Protein AF-A0A6M3LHX1-F1 (afdb_monomer_lite)

Radius of gyration: 15.41 Å; chains: 1; bounding box: 39×39×40 Å

Structure (mmCIF, N/CA/C/O backbone):
data_AF-A0A6M3LHX1-F1
#
_entry.id   AF-A0A6M3LHX1-F1
#
loop_
_atom_site.group_PDB
_atom_site.id
_atom_site.type_symbol
_atom_site.label_atom_id
_atom_site.label_alt_id
_atom_site.label_comp_id
_atom_site.label_asym_id
_atom_site.label_entity_id
_atom_site.label_seq_id
_atom_site.pdbx_PDB_ins_code
_atom_site.Cartn_x
_atom_site.Cartn_y
_atom_site.Cartn_z
_atom_site.occupancy
_atom_site.B_iso_or_equiv
_atom_site.auth_seq_id
_atom_site.auth_comp_id
_atom_site.auth_asym_id
_atom_site.auth_atom_id
_atom_site.pdbx_PDB_model_num
ATOM 1 N N . MET A 1 1 ? -16.298 19.108 2.425 1.00 51.78 1 MET A N 1
ATOM 2 C CA . MET A 1 1 ? -16.989 18.170 1.522 1.00 51.78 1 MET A CA 1
ATOM 3 C C . MET A 1 1 ? -18.465 18.246 1.804 1.00 51.78 1 MET A C 1
ATOM 5 O O . MET A 1 1 ? -18.848 18.250 2.972 1.00 51.78 1 MET A O 1
ATOM 9 N N . ASN A 1 2 ? -19.259 18.379 0.749 1.00 46.88 2 ASN A N 1
ATOM 10 C CA . ASN A 1 2 ? -20.707 18.321 0.858 1.00 46.88 2 ASN A CA 1
ATOM 11 C C . ASN A 1 2 ? -21.085 16.856 1.168 1.00 46.88 2 ASN A C 1
ATOM 13 O O . ASN A 1 2 ? -20.533 15.970 0.520 1.00 46.88 2 ASN A O 1
ATOM 17 N N . PRO A 1 3 ? -21.986 16.552 2.119 1.00 55.66 3 PRO A N 1
ATOM 18 C CA . PRO A 1 3 ? -22.371 15.168 2.442 1.00 55.66 3 PRO A CA 1
ATOM 19 C C . PRO A 1 3 ? -22.963 14.372 1.262 1.00 55.66 3 PRO A C 1
ATOM 21 O O . PRO A 1 3 ? -23.145 13.164 1.366 1.00 55.66 3 PRO A O 1
ATOM 24 N N . GLU A 1 4 ? -23.286 15.052 0.159 1.00 58.09 4 GLU A N 1
ATOM 25 C CA . GLU A 1 4 ? -23.881 14.490 -1.057 1.00 58.09 4 GLU A CA 1
ATOM 26 C C . GLU A 1 4 ? -22.856 14.083 -2.131 1.00 58.09 4 GLU A C 1
ATOM 28 O O . GLU A 1 4 ? -23.224 13.411 -3.097 1.00 58.09 4 GLU A O 1
ATOM 33 N N . GLU A 1 5 ? -21.578 14.452 -1.988 1.00 67.81 5 GLU A N 1
ATOM 34 C CA . GLU A 1 5 ? -20.532 14.018 -2.921 1.00 67.81 5 GLU A CA 1
ATOM 35 C C . GLU A 1 5 ? -20.181 12.554 -2.634 1.00 67.81 5 GLU A C 1
ATOM 37 O O . GLU A 1 5 ? -19.537 12.221 -1.639 1.00 67.81 5 GLU A O 1
ATOM 42 N N . LYS A 1 6 ? -20.660 11.654 -3.500 1.00 74.56 6 LYS A N 1
ATOM 43 C CA . LYS A 1 6 ? -20.284 10.240 -3.457 1.00 74.56 6 LYS A CA 1
ATOM 44 C C . LYS A 1 6 ? -18.797 10.119 -3.772 1.00 74.56 6 LYS A C 1
ATOM 46 O O . LYS A 1 6 ? -18.347 10.635 -4.788 1.00 74.56 6 LYS A O 1
ATOM 51 N N . SER A 1 7 ? -18.076 9.402 -2.919 1.00 80.38 7 SER A N 1
ATOM 52 C CA . SER A 1 7 ? -16.688 9.025 -3.172 1.00 80.38 7 SER A CA 1
ATOM 53 C C . SER A 1 7 ? -16.568 8.227 -4.474 1.00 80.38 7 SER A C 1
ATOM 55 O O . SER A 1 7 ? -17.335 7.284 -4.692 1.00 80.38 7 SER A O 1
ATOM 57 N N . GLU A 1 8 ? -15.595 8.585 -5.313 1.00 80.06 8 GLU A N 1
ATOM 58 C CA . GLU A 1 8 ? -15.259 7.835 -6.531 1.00 80.06 8 GLU A CA 1
ATOM 59 C C . GLU A 1 8 ? -14.441 6.568 -6.225 1.00 80.06 8 GLU A C 1
ATOM 61 O O . GLU A 1 8 ? -14.496 5.603 -6.986 1.00 80.06 8 GLU A O 1
ATOM 66 N N . PHE A 1 9 ? -13.735 6.536 -5.087 1.00 83.25 9 PHE A N 1
ATOM 67 C CA . PHE A 1 9 ? -12.722 5.516 -4.775 1.00 83.25 9 PHE A CA 1
ATOM 68 C C . PHE A 1 9 ? -12.988 4.718 -3.491 1.00 83.25 9 PHE A C 1
ATOM 70 O O . PHE A 1 9 ? -12.258 3.772 -3.190 1.00 83.25 9 PHE A O 1
ATOM 77 N N . GLY A 1 10 ? -14.047 5.060 -2.757 1.00 82.38 10 GLY A N 1
ATOM 78 C CA . GLY A 1 10 ? -14.287 4.589 -1.398 1.00 82.38 10 GLY A CA 1
ATOM 79 C C . GLY A 1 10 ? -13.625 5.469 -0.342 1.00 82.38 10 GLY A C 1
ATOM 80 O O . GLY A 1 10 ? -12.559 6.017 -0.580 1.00 82.38 10 GLY A O 1
ATOM 81 N N . LYS A 1 11 ? -14.240 5.560 0.843 1.00 92.06 11 LYS A N 1
ATOM 82 C CA . LYS A 1 11 ? -13.731 6.348 1.970 1.00 92.06 11 LYS A CA 1
ATOM 83 C C . LYS A 1 11 ? -13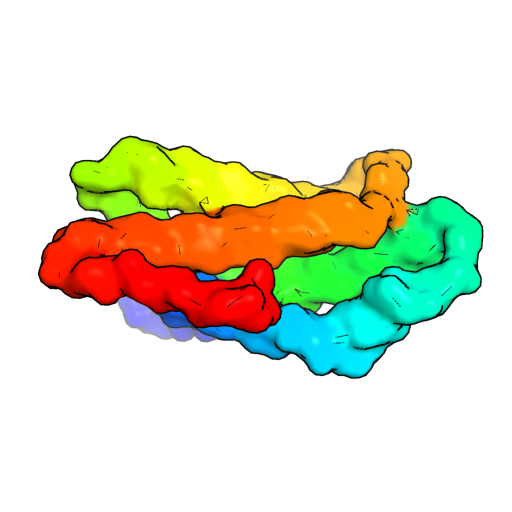.677 5.527 3.256 1.00 92.06 11 LYS A C 1
ATOM 85 O O . LYS A 1 11 ? -14.589 4.743 3.527 1.00 92.06 11 LYS A O 1
ATOM 90 N N . GLY A 1 12 ? -12.645 5.763 4.067 1.00 95.44 12 GLY A N 1
ATOM 91 C CA . GLY A 1 12 ? -12.496 5.213 5.419 1.00 95.44 12 GLY A CA 1
ATOM 92 C C . GLY A 1 12 ? -11.249 4.346 5.586 1.00 95.44 12 GLY A C 1
ATOM 93 O O . GLY A 1 12 ? -10.743 3.783 4.625 1.00 95.44 12 GLY A O 1
ATOM 94 N N . CYS A 1 13 ? -10.759 4.209 6.821 1.00 97.00 13 CYS A N 1
ATOM 95 C CA . CYS A 1 13 ? -9.497 3.516 7.122 1.00 97.00 13 CYS A CA 1
ATOM 96 C C . CYS A 1 13 ? -9.461 2.067 6.602 1.00 97.00 13 CYS A C 1
ATOM 98 O O . CYS A 1 13 ? -8.719 1.735 5.681 1.00 97.00 13 CYS A O 1
ATOM 100 N N . VAL A 1 14 ? -10.281 1.191 7.194 1.00 97.69 14 VAL A N 1
ATOM 101 C CA . VAL A 1 14 ? -10.276 -0.251 6.890 1.00 97.69 14 VAL A CA 1
ATOM 102 C C . VAL A 1 14 ? -10.748 -0.512 5.462 1.00 97.69 14 VAL A C 1
ATOM 104 O O . VAL A 1 14 ? -10.183 -1.350 4.770 1.00 97.69 14 VAL A O 1
ATOM 107 N N . TYR A 1 15 ? -11.767 0.216 5.002 1.00 97.38 15 TYR A N 1
ATOM 108 C CA . TYR A 1 15 ? -12.333 0.010 3.672 1.00 97.38 15 TYR A CA 1
ATOM 109 C C . TYR A 1 15 ? -11.310 0.298 2.566 1.00 97.38 15 TYR A C 1
ATOM 111 O O . TYR A 1 15 ? -11.066 -0.566 1.726 1.00 97.38 15 TYR A O 1
ATOM 119 N N . CYS A 1 16 ? -10.645 1.455 2.615 1.00 98.00 16 CYS A N 1
ATOM 120 C CA . CYS A 1 16 ? -9.581 1.800 1.674 1.00 98.00 16 CYS A CA 1
ATOM 121 C C . CYS A 1 16 ? -8.391 0.835 1.763 1.00 98.00 16 CYS A C 1
ATOM 123 O O . CYS A 1 16 ? -7.846 0.449 0.730 1.00 98.00 16 CYS A O 1
ATOM 125 N N . LEU A 1 17 ? -8.019 0.394 2.972 1.00 98.12 17 LEU A N 1
ATOM 126 C CA . LEU A 1 17 ? -6.943 -0.581 3.168 1.00 98.12 17 LEU A CA 1
ATOM 127 C C . LEU A 1 17 ? -7.259 -1.927 2.494 1.00 98.12 17 LEU A C 1
ATOM 129 O O . LEU A 1 17 ? -6.394 -2.499 1.834 1.00 98.12 17 LEU A O 1
ATOM 133 N N . LEU A 1 18 ? -8.501 -2.412 2.613 1.00 97.94 18 LEU A N 1
ATOM 134 C CA . LEU A 1 18 ? -8.959 -3.646 1.967 1.00 97.94 18 LEU A CA 1
ATOM 135 C C . LEU A 1 18 ? -9.019 -3.513 0.443 1.00 97.94 18 LEU A C 1
ATOM 137 O O . LEU A 1 18 ? -8.593 -4.426 -0.266 1.00 97.94 18 LEU A O 1
ATOM 141 N N . LEU A 1 19 ? -9.520 -2.382 -0.065 1.00 96.94 19 LEU A N 1
ATOM 142 C CA . LEU A 1 19 ? -9.543 -2.115 -1.502 1.00 96.94 19 LEU A CA 1
ATOM 143 C C . LEU A 1 19 ? -8.123 -2.083 -2.070 1.00 96.94 19 LEU A C 1
ATOM 145 O O . LEU A 1 19 ? -7.844 -2.817 -3.014 1.00 96.94 19 LEU A O 1
ATOM 149 N N . PHE A 1 20 ? -7.199 -1.351 -1.440 1.00 97.75 20 PHE A N 1
ATOM 150 C CA . PHE A 1 20 ? -5.785 -1.350 -1.819 1.00 97.75 20 PHE A CA 1
ATOM 151 C C . PHE A 1 20 ? -5.183 -2.765 -1.791 1.00 97.75 20 PHE A C 1
ATOM 153 O O . PHE A 1 20 ? -4.563 -3.203 -2.763 1.00 97.75 20 PHE A O 1
ATOM 160 N N . ALA A 1 21 ? -5.423 -3.518 -0.712 1.00 98.06 21 ALA A N 1
ATOM 161 C CA . ALA A 1 21 ? -4.919 -4.880 -0.555 1.00 98.06 21 ALA A CA 1
ATOM 162 C C . ALA A 1 21 ? -5.429 -5.846 -1.637 1.00 98.06 21 ALA A C 1
ATOM 164 O O . ALA A 1 21 ? -4.717 -6.783 -2.000 1.00 98.06 21 ALA A O 1
ATOM 165 N N . SER A 1 22 ? -6.622 -5.613 -2.194 1.00 96.88 22 SER A N 1
ATOM 166 C CA . SER A 1 22 ? -7.195 -6.452 -3.256 1.00 96.88 22 SER A CA 1
ATOM 167 C C . SER A 1 22 ? -6.388 -6.440 -4.564 1.00 96.88 22 SER A C 1
ATOM 169 O O . SER A 1 22 ? -6.523 -7.346 -5.388 1.00 96.88 22 SER A O 1
ATOM 171 N N . HIS A 1 23 ? -5.496 -5.460 -4.745 1.00 97.25 23 HIS A N 1
ATOM 172 C CA . HIS A 1 23 ? -4.582 -5.410 -5.887 1.00 97.25 23 HIS A CA 1
ATOM 173 C C . HIS A 1 23 ? -3.373 -6.340 -5.734 1.00 97.25 23 HIS A C 1
ATOM 175 O O . HIS A 1 23 ? -2.670 -6.602 -6.719 1.00 97.25 23 HIS A O 1
ATOM 181 N N . PHE A 1 24 ? -3.112 -6.854 -4.530 1.00 96.44 24 PHE A N 1
ATOM 182 C CA . PHE A 1 24 ? -2.089 -7.869 -4.320 1.00 96.44 24 PHE A CA 1
ATOM 183 C C . PHE A 1 24 ? -2.569 -9.210 -4.872 1.00 96.44 24 PHE A C 1
ATOM 185 O O . PHE A 1 24 ? -3.613 -9.725 -4.490 1.00 96.44 24 PHE A O 1
ATOM 192 N N . GLY A 1 25 ? -1.784 -9.796 -5.775 1.00 92.94 25 GLY A N 1
ATOM 193 C CA . GLY A 1 25 ? -2.103 -11.094 -6.374 1.00 92.94 25 GLY A CA 1
ATOM 194 C C . GLY A 1 25 ? -2.978 -11.035 -7.626 1.00 92.94 25 GLY A C 1
ATOM 195 O O . GLY A 1 25 ? -3.276 -12.090 -8.184 1.00 92.94 25 GLY A O 1
ATOM 196 N N . ASN A 1 26 ? -3.336 -9.842 -8.118 1.00 94.75 26 ASN A N 1
ATOM 197 C CA . ASN A 1 26 ? -3.925 -9.716 -9.451 1.00 94.75 26 ASN A CA 1
ATOM 198 C C . ASN A 1 26 ? -2.904 -10.082 -10.553 1.00 94.75 26 ASN A C 1
ATOM 200 O O . ASN A 1 26 ? -1.702 -10.221 -10.301 1.00 94.75 26 ASN A O 1
ATOM 204 N N . ASP A 1 27 ? -3.366 -10.224 -11.796 1.00 96.06 27 ASP A N 1
ATOM 205 C CA . ASP A 1 27 ? -2.509 -10.644 -12.915 1.00 96.06 27 ASP A CA 1
ATOM 206 C C . ASP A 1 27 ? -1.294 -9.730 -13.119 1.00 96.06 27 ASP A C 1
ATOM 208 O O . ASP A 1 27 ? -0.193 -10.204 -13.405 1.00 96.06 27 ASP A O 1
ATOM 212 N N . GLN A 1 28 ? -1.466 -8.421 -12.923 1.00 95.88 28 GLN A N 1
ATOM 213 C CA . GLN A 1 28 ? -0.388 -7.449 -13.076 1.00 95.88 28 GLN A CA 1
ATOM 214 C C . GLN A 1 28 ? 0.649 -7.555 -11.953 1.00 95.88 28 GLN A C 1
ATOM 216 O O . GLN A 1 28 ? 1.849 -7.502 -12.223 1.00 95.88 28 GLN A O 1
ATOM 221 N N . TRP A 1 29 ? 0.210 -7.744 -10.708 1.00 96.38 29 TRP A N 1
ATOM 222 C CA . TRP A 1 29 ? 1.083 -8.034 -9.575 1.00 96.38 29 TRP A CA 1
ATOM 223 C C . TRP A 1 29 ? 1.896 -9.302 -9.843 1.00 96.38 29 TRP A C 1
ATOM 225 O O . TRP A 1 29 ? 3.123 -9.288 -9.748 1.00 96.38 29 TRP A O 1
ATOM 235 N N . ASN A 1 30 ? 1.233 -10.386 -10.251 1.00 95.56 30 ASN A N 1
ATOM 236 C CA . ASN A 1 30 ? 1.897 -11.656 -10.541 1.00 95.56 30 ASN A CA 1
ATOM 237 C C . ASN A 1 30 ? 2.906 -11.518 -11.689 1.00 95.56 30 ASN A C 1
ATOM 239 O O . ASN A 1 30 ? 4.008 -12.067 -11.613 1.00 95.56 30 ASN A O 1
ATOM 243 N N . GLU A 1 31 ? 2.574 -10.744 -12.725 1.00 94.88 31 GLU A N 1
ATOM 244 C CA . GLU A 1 31 ? 3.494 -10.425 -1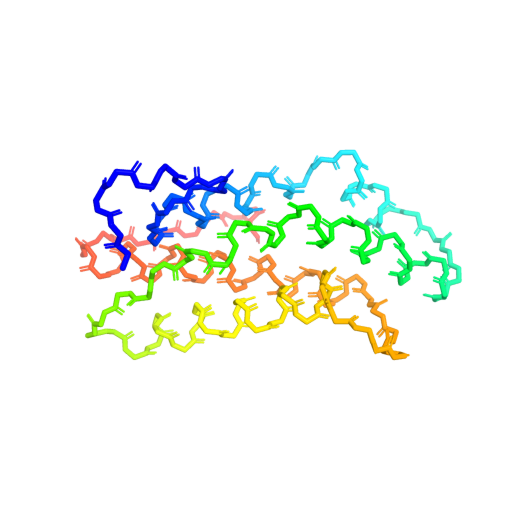3.817 1.00 94.88 31 GLU A CA 1
ATOM 245 C C . GLU A 1 31 ? 4.758 -9.725 -13.296 1.00 94.88 31 GLU A C 1
ATOM 247 O O . GLU A 1 31 ? 5.870 -10.168 -13.591 1.00 94.88 31 GLU A O 1
ATOM 252 N N . ILE A 1 32 ? 4.592 -8.664 -12.501 1.00 95.69 32 ILE A N 1
ATOM 253 C CA . ILE A 1 32 ? 5.693 -7.878 -11.926 1.00 95.69 32 ILE A CA 1
ATOM 254 C C . ILE A 1 32 ? 6.590 -8.743 -11.033 1.00 95.69 32 ILE A C 1
ATOM 256 O O . ILE A 1 32 ? 7.813 -8.624 -11.083 1.00 95.69 32 ILE A O 1
ATOM 260 N N . MET A 1 33 ? 5.988 -9.615 -10.223 1.00 93.75 33 MET A N 1
ATOM 261 C CA . MET A 1 33 ? 6.709 -10.400 -9.220 1.00 93.75 33 MET A CA 1
ATOM 262 C C . MET A 1 33 ? 7.458 -11.603 -9.800 1.00 93.75 33 MET A C 1
ATOM 264 O O . MET A 1 33 ? 8.410 -12.081 -9.184 1.00 93.75 33 MET A O 1
ATOM 268 N N . THR A 1 34 ? 7.055 -12.103 -10.970 1.00 91.94 34 THR A N 1
ATOM 269 C CA . THR A 1 34 ? 7.622 -13.332 -11.555 1.00 91.94 34 THR A CA 1
ATOM 270 C C . THR A 1 34 ? 8.511 -13.086 -12.769 1.00 91.94 34 THR A C 1
ATOM 272 O O . THR A 1 34 ? 9.429 -13.871 -13.030 1.00 91.94 34 THR A O 1
ATOM 275 N N . ARG A 1 35 ? 8.276 -12.015 -13.536 1.00 86.31 35 ARG A N 1
ATOM 276 C CA . ARG A 1 35 ? 9.024 -11.764 -14.772 1.00 86.31 35 ARG A CA 1
ATOM 277 C C . ARG A 1 35 ? 10.325 -11.020 -14.504 1.00 86.31 35 ARG A C 1
ATOM 279 O O . ARG A 1 35 ? 10.350 -9.955 -13.900 1.00 86.31 35 ARG A O 1
ATOM 286 N N . LYS A 1 36 ? 11.419 -11.541 -15.066 1.00 84.62 36 LYS A N 1
ATOM 287 C CA . LYS A 1 36 ? 12.675 -10.793 -15.187 1.00 84.62 36 LYS A CA 1
ATOM 288 C C . LYS A 1 36 ? 12.569 -9.819 -16.358 1.00 84.62 36 LYS A C 1
ATOM 290 O O . LYS A 1 36 ? 12.306 -10.232 -17.485 1.00 84.62 36 LYS A O 1
ATOM 295 N N . SER A 1 37 ? 12.821 -8.544 -16.103 1.00 85.62 37 SER A N 1
ATOM 296 C CA . SER A 1 37 ? 12.874 -7.492 -17.119 1.00 85.62 37 SER A CA 1
ATOM 297 C C . SER A 1 37 ? 13.929 -6.453 -16.751 1.00 85.62 37 SER A C 1
ATOM 299 O O . SER A 1 37 ? 14.419 -6.438 -15.625 1.00 85.62 37 SER A O 1
ATOM 301 N N . ASN A 1 38 ? 14.263 -5.556 -17.682 1.00 92.62 38 ASN A N 1
ATOM 302 C CA . ASN A 1 38 ? 15.060 -4.379 -17.335 1.00 92.62 38 ASN A CA 1
ATOM 303 C C . ASN A 1 38 ? 14.293 -3.445 -16.376 1.00 92.62 38 ASN A C 1
ATOM 305 O O . ASN A 1 38 ? 13.062 -3.505 -16.275 1.00 92.62 38 ASN A O 1
ATOM 309 N N . GLU A 1 39 ? 15.035 -2.582 -15.684 1.00 91.00 39 GLU A N 1
ATOM 310 C CA . GLU A 1 39 ? 14.513 -1.709 -14.627 1.00 91.00 39 GLU A CA 1
ATOM 311 C C . GLU A 1 39 ? 13.498 -0.685 -15.143 1.00 91.00 39 GLU A C 1
ATOM 313 O O . GLU A 1 39 ? 12.524 -0.389 -14.452 1.00 91.00 39 GLU A O 1
ATOM 318 N N . GLN A 1 40 ? 13.668 -0.173 -16.367 1.00 92.69 40 GLN A N 1
ATOM 319 C CA . GLN A 1 40 ? 12.737 0.801 -16.944 1.00 92.69 40 GLN A CA 1
ATOM 320 C C . GLN A 1 40 ? 11.381 0.162 -17.255 1.00 92.69 40 GLN A C 1
ATOM 322 O O . GLN A 1 40 ? 10.333 0.731 -16.943 1.00 92.69 40 GLN A O 1
ATOM 327 N N . TYR A 1 41 ? 11.382 -1.031 -17.852 1.00 93.44 41 TYR A N 1
ATOM 328 C CA . TYR A 1 41 ? 10.158 -1.782 -18.117 1.00 93.44 41 TYR A CA 1
ATOM 329 C C . TYR A 1 41 ? 9.460 -2.166 -16.816 1.00 93.44 41 TYR A C 1
ATOM 331 O O . TYR A 1 41 ? 8.251 -1.958 -16.690 1.00 93.44 41 TYR A O 1
ATOM 339 N N . LEU A 1 42 ? 10.228 -2.664 -15.841 1.00 94.88 42 LEU A N 1
ATOM 340 C CA . LEU A 1 42 ? 9.709 -3.005 -14.523 1.00 94.88 42 LEU A CA 1
ATOM 341 C C . LEU A 1 42 ? 9.055 -1.778 -13.883 1.00 94.88 42 LEU A C 1
ATOM 343 O O . LEU A 1 42 ? 7.870 -1.813 -13.578 1.00 94.88 42 LEU A O 1
ATOM 347 N N . THR A 1 43 ? 9.768 -0.654 -13.813 1.00 95.50 43 THR A N 1
ATOM 348 C CA . THR A 1 43 ? 9.251 0.615 -13.281 1.00 95.50 43 THR A CA 1
ATOM 349 C C . THR A 1 43 ? 7.934 1.020 -13.941 1.00 95.50 43 THR A C 1
ATOM 351 O O . THR A 1 43 ? 6.996 1.401 -13.246 1.00 95.50 43 THR A O 1
ATOM 354 N N . ARG A 1 44 ? 7.809 0.906 -15.271 1.00 94.81 44 ARG A N 1
ATOM 355 C CA . ARG A 1 44 ? 6.553 1.223 -15.974 1.00 94.81 44 ARG A CA 1
ATOM 356 C C . ARG A 1 44 ? 5.399 0.317 -15.551 1.00 94.81 44 ARG A C 1
ATOM 358 O O . ARG A 1 44 ? 4.288 0.808 -15.368 1.00 94.81 44 ARG A O 1
ATOM 365 N N . LYS A 1 45 ? 5.648 -0.984 -15.393 1.00 96.50 45 LYS A N 1
ATOM 366 C CA . LYS A 1 45 ? 4.639 -1.945 -14.926 1.00 96.50 45 LYS A CA 1
ATOM 367 C C . LYS A 1 45 ? 4.222 -1.676 -13.486 1.00 96.50 45 LYS A C 1
ATOM 369 O O . LYS A 1 45 ? 3.026 -1.680 -13.210 1.00 96.50 45 LYS A O 1
ATOM 374 N N . ILE A 1 46 ? 5.190 -1.381 -12.619 1.00 96.81 46 ILE A N 1
ATOM 375 C CA . ILE A 1 46 ? 4.963 -1.012 -11.219 1.00 96.81 46 ILE A CA 1
ATOM 376 C C . ILE A 1 46 ? 4.107 0.250 -11.128 1.00 96.81 46 ILE A C 1
ATOM 378 O O . ILE A 1 46 ? 3.102 0.242 -10.431 1.00 96.81 46 ILE A O 1
ATOM 382 N N . ARG A 1 47 ? 4.449 1.307 -11.873 1.00 96.62 47 ARG A N 1
ATOM 383 C CA . ARG A 1 47 ? 3.659 2.548 -11.900 1.00 96.62 47 ARG A CA 1
ATOM 384 C C . ARG A 1 47 ? 2.234 2.310 -12.368 1.00 96.62 47 ARG A C 1
ATOM 386 O O . ARG A 1 47 ? 1.316 2.827 -11.757 1.00 96.62 47 ARG A O 1
ATOM 393 N N . ALA A 1 48 ? 2.048 1.518 -13.423 1.00 96.38 48 ALA A N 1
ATOM 394 C CA . ALA A 1 48 ? 0.712 1.197 -13.912 1.00 96.38 48 ALA A CA 1
ATOM 395 C C . ALA A 1 48 ? -0.110 0.414 -12.873 1.00 96.38 48 ALA A C 1
ATOM 397 O O . ALA A 1 48 ? -1.298 0.670 -12.733 1.00 96.38 48 ALA A O 1
ATOM 398 N N . TRP A 1 49 ? 0.514 -0.510 -12.133 1.00 97.69 49 TRP A N 1
ATOM 399 C CA . TRP A 1 49 ? -0.158 -1.227 -11.045 1.00 97.69 49 TRP A CA 1
ATOM 400 C C . TRP A 1 49 ? -0.511 -0.264 -9.910 1.00 97.69 49 TRP A C 1
ATOM 402 O O . TRP A 1 49 ? -1.650 -0.234 -9.455 1.00 97.69 49 TRP A O 1
ATOM 412 N N . ALA A 1 50 ? 0.458 0.558 -9.501 1.00 97.38 50 ALA A N 1
ATOM 413 C CA . ALA A 1 50 ? 0.302 1.498 -8.404 1.00 97.38 50 ALA A CA 1
ATOM 414 C C . ALA A 1 50 ? -0.752 2.552 -8.725 1.00 97.38 50 ALA A C 1
ATOM 416 O O . ALA A 1 50 ? -1.529 2.873 -7.849 1.00 97.38 50 ALA A O 1
ATOM 417 N N . ASN A 1 51 ? -0.826 3.032 -9.968 1.00 96.38 51 ASN A N 1
ATOM 418 C CA . ASN A 1 51 ? -1.818 4.014 -10.396 1.00 96.38 51 ASN A CA 1
ATOM 419 C C . ASN A 1 51 ? -3.257 3.527 -10.186 1.00 96.38 51 ASN A C 1
ATOM 421 O O . ASN A 1 51 ? -4.077 4.308 -9.742 1.00 96.38 51 ASN A O 1
ATOM 425 N N . GLY A 1 52 ? -3.552 2.252 -10.460 1.00 94.75 52 GLY A N 1
ATOM 426 C CA . GLY A 1 52 ? -4.878 1.702 -10.169 1.00 94.75 52 GLY A CA 1
ATOM 427 C C . GLY A 1 52 ? -5.069 1.330 -8.698 1.00 94.75 52 GLY A C 1
ATOM 428 O O . GLY A 1 52 ? -6.163 1.465 -8.170 1.00 94.75 52 GLY A O 1
ATOM 429 N N . ALA A 1 53 ? -4.020 0.846 -8.026 1.00 96.88 53 ALA A N 1
ATOM 430 C CA . ALA A 1 53 ? -4.123 0.416 -6.633 1.00 96.88 53 ALA A CA 1
ATOM 431 C C . ALA A 1 53 ? -4.259 1.598 -5.661 1.00 96.88 53 ALA A C 1
ATOM 433 O O . ALA A 1 53 ? -5.093 1.563 -4.757 1.00 96.88 53 ALA A O 1
ATOM 434 N N . SER A 1 54 ? -3.431 2.637 -5.815 1.00 97.31 54 SER A N 1
ATOM 435 C CA . SER A 1 54 ? -3.342 3.743 -4.858 1.00 97.31 54 SER A CA 1
ATOM 436 C C . SER A 1 54 ? -4.416 4.814 -5.010 1.00 97.31 54 SER A C 1
ATOM 438 O O . SER A 1 54 ? -4.492 5.682 -4.142 1.00 97.31 54 SER A O 1
ATOM 440 N N . ASP A 1 55 ? -5.322 4.688 -5.983 1.00 95.81 55 ASP A N 1
ATOM 441 C CA . ASP A 1 55 ? -6.561 5.474 -6.042 1.00 95.81 55 ASP A CA 1
ATOM 442 C C . ASP A 1 55 ? -7.345 5.384 -4.716 1.00 95.81 55 ASP A C 1
ATOM 444 O O . ASP A 1 55 ? -7.845 6.379 -4.189 1.00 95.81 55 ASP A O 1
ATOM 448 N N . HIS A 1 56 ? -7.351 4.204 -4.091 1.00 95.62 56 HIS A N 1
ATOM 449 C CA . HIS A 1 56 ? -7.993 3.975 -2.794 1.00 95.62 56 HIS A CA 1
ATOM 450 C C . HIS A 1 56 ? -7.299 4.682 -1.620 1.00 95.62 56 HIS A C 1
ATOM 452 O O . HIS A 1 56 ? -7.874 4.771 -0.537 1.00 95.62 56 HIS A O 1
ATOM 458 N N . LEU A 1 57 ? -6.078 5.194 -1.804 1.00 96.75 57 LEU A N 1
ATOM 459 C CA . LEU A 1 57 ? -5.319 5.885 -0.758 1.00 96.75 57 LEU A CA 1
ATOM 460 C C . LEU A 1 57 ? -5.602 7.395 -0.709 1.00 96.75 57 LEU A C 1
ATOM 462 O O . LEU A 1 57 ? -5.244 8.027 0.282 1.00 96.75 57 LEU A O 1
ATOM 466 N N . PHE A 1 58 ? -6.266 7.982 -1.717 1.00 94.81 58 PHE A N 1
ATOM 467 C CA . PHE A 1 58 ? -6.641 9.407 -1.693 1.00 94.81 58 PHE A CA 1
ATOM 468 C C . PHE A 1 58 ? -7.631 9.747 -0.577 1.00 94.81 58 PHE A C 1
ATOM 470 O O . PHE A 1 58 ? -7.572 10.832 -0.002 1.00 94.81 58 PHE A O 1
ATOM 477 N N . GLU A 1 59 ? -8.534 8.820 -0.270 1.00 94.19 59 GLU A N 1
ATOM 478 C CA . GLU A 1 59 ? -9.580 8.991 0.741 1.00 94.19 59 GLU A CA 1
ATOM 479 C C . GLU A 1 59 ? -9.388 8.065 1.951 1.00 94.19 59 GLU A C 1
ATOM 481 O O . GLU A 1 59 ? -10.319 7.816 2.727 1.00 94.19 59 GLU A O 1
ATOM 486 N N . LEU A 1 60 ? -8.157 7.573 2.133 1.00 97.19 60 LEU A N 1
ATOM 487 C CA . LEU A 1 60 ? -7.764 6.841 3.326 1.00 97.19 60 LEU A CA 1
ATOM 488 C C . LEU A 1 60 ? -7.875 7.765 4.544 1.00 97.19 60 LEU A C 1
ATOM 490 O O . LEU A 1 60 ? -7.135 8.738 4.690 1.00 97.19 60 LEU A O 1
ATOM 494 N N . GLU A 1 61 ? -8.796 7.443 5.447 1.00 96.88 61 GLU A N 1
ATOM 495 C CA . GLU A 1 61 ? -8.910 8.147 6.720 1.00 96.88 61 GLU A CA 1
ATOM 496 C C . GLU A 1 61 ? -7.933 7.553 7.729 1.00 96.88 61 GLU A C 1
ATOM 498 O O . GLU A 1 61 ? -7.972 6.357 8.006 1.00 96.88 61 GLU A O 1
ATOM 503 N N . ILE A 1 62 ? -7.080 8.398 8.301 1.00 96.62 62 ILE A N 1
ATOM 504 C CA . ILE A 1 62 ? -6.090 7.988 9.294 1.00 96.62 62 ILE A CA 1
ATOM 505 C C . ILE A 1 62 ? -6.694 8.192 10.694 1.00 96.62 62 ILE A C 1
ATOM 507 O O . ILE A 1 62 ? -6.948 9.340 11.083 1.00 96.62 62 ILE A O 1
ATOM 511 N N . PRO A 1 63 ? -6.983 7.111 11.445 1.00 93.75 63 PRO A N 1
ATOM 512 C CA . PRO A 1 63 ? -7.535 7.216 12.788 1.00 93.75 63 PRO A CA 1
ATOM 513 C C . PRO A 1 63 ? -6.487 7.781 13.744 1.00 93.75 63 PRO A C 1
ATOM 515 O O . PRO A 1 63 ? -5.313 7.451 13.640 1.00 93.75 63 PRO A O 1
ATOM 518 N N . LYS A 1 64 ? -6.922 8.604 14.700 1.00 92.88 64 LYS A N 1
ATOM 519 C CA . LYS A 1 64 ? -6.035 9.171 15.721 1.00 92.88 64 LYS A CA 1
ATOM 520 C C . LYS A 1 64 ? -5.957 8.303 16.971 1.00 92.88 64 LYS A C 1
ATOM 522 O O . LYS A 1 64 ? -6.935 7.647 17.328 1.00 92.88 64 LYS A O 1
ATOM 527 N N . GLY A 1 65 ? -4.848 8.409 17.697 1.00 90.56 65 GLY A N 1
ATOM 528 C CA . GLY A 1 65 ? -4.667 7.825 19.029 1.00 90.56 65 GLY A CA 1
ATOM 529 C C . GLY A 1 65 ? -3.814 6.557 19.061 1.00 90.56 65 GLY A C 1
ATOM 530 O O . GLY A 1 65 ? -3.615 6.004 20.139 1.00 90.56 65 GLY A O 1
ATOM 531 N N . ASN A 1 66 ? -3.290 6.125 17.913 1.00 94.75 66 ASN A N 1
ATOM 532 C CA . ASN A 1 66 ? -2.248 5.108 17.815 1.00 94.75 66 ASN A CA 1
ATOM 533 C C . ASN A 1 66 ? -1.176 5.638 16.856 1.00 94.75 66 ASN A C 1
ATOM 535 O O . ASN A 1 66 ? -1.331 5.543 15.643 1.00 94.75 66 ASN A O 1
ATOM 539 N N . GLU A 1 67 ? -0.109 6.208 17.417 1.00 97.31 67 GLU A N 1
ATOM 540 C CA . GLU A 1 67 ? 0.965 6.868 16.663 1.00 97.31 67 GLU A CA 1
ATOM 541 C C . GLU A 1 67 ? 1.608 5.930 15.633 1.00 97.31 67 GLU A C 1
ATOM 543 O O . GLU A 1 67 ? 1.810 6.318 14.487 1.00 97.31 67 GLU A O 1
ATOM 548 N N . GLU A 1 68 ? 1.825 4.661 15.985 1.00 98.00 68 GLU A N 1
ATOM 549 C CA . GLU A 1 68 ? 2.430 3.698 15.065 1.00 98.00 68 GLU A CA 1
ATOM 550 C C . GLU A 1 68 ? 1.503 3.355 13.886 1.00 98.00 68 GLU A C 1
ATOM 552 O O . GLU A 1 68 ? 1.966 3.200 12.750 1.00 98.00 68 GLU A O 1
ATOM 557 N N . LEU A 1 69 ? 0.190 3.259 14.125 1.00 98.12 69 LEU A N 1
ATOM 558 C CA . LEU A 1 69 ? -0.797 3.076 13.057 1.00 98.12 69 LEU A CA 1
ATOM 559 C C . LEU A 1 69 ? -0.873 4.315 12.162 1.00 98.12 69 LEU A C 1
ATOM 561 O O . LEU A 1 69 ? -0.899 4.180 10.938 1.00 98.12 69 LEU A O 1
ATOM 565 N N . GLU A 1 70 ? -0.883 5.503 12.768 1.00 98.25 70 GLU A N 1
ATOM 566 C CA . GLU A 1 70 ? -0.892 6.783 12.058 1.00 98.25 70 GLU A CA 1
ATOM 567 C C . GLU A 1 70 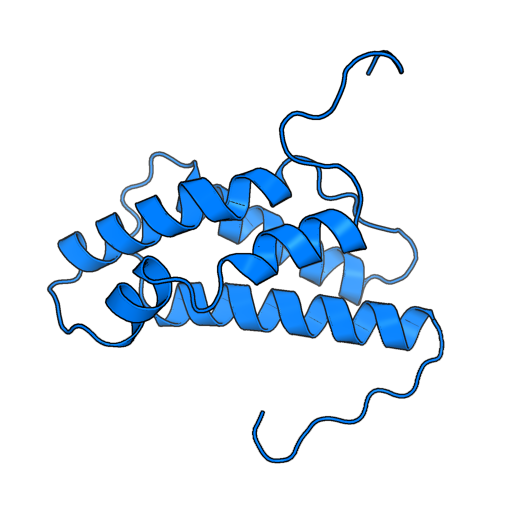? 0.307 6.889 11.109 1.00 98.25 70 GLU A C 1
ATOM 569 O O . GLU A 1 70 ? 0.125 7.101 9.908 1.00 98.25 70 GLU A O 1
ATOM 574 N N . GLU A 1 71 ? 1.519 6.658 11.613 1.00 98.56 71 GLU A N 1
ATOM 575 C CA . GLU A 1 71 ? 2.750 6.674 10.818 1.00 98.56 71 GLU A CA 1
ATOM 576 C C . GLU A 1 71 ? 2.747 5.607 9.718 1.00 98.56 71 GLU A C 1
ATOM 578 O O . GLU A 1 71 ? 3.108 5.892 8.575 1.00 98.56 71 GLU A O 1
ATOM 583 N N . THR A 1 72 ? 2.288 4.390 10.028 1.00 98.75 72 THR A N 1
ATOM 584 C CA . THR A 1 72 ? 2.238 3.285 9.057 1.00 98.75 72 THR A CA 1
ATOM 585 C C . THR A 1 72 ? 1.297 3.603 7.891 1.00 98.75 72 THR A C 1
ATOM 587 O O . THR A 1 72 ? 1.646 3.371 6.729 1.00 98.75 72 THR A O 1
ATOM 590 N N . LEU A 1 73 ? 0.110 4.150 8.174 1.00 98.62 73 LEU A N 1
ATOM 591 C CA . LEU A 1 73 ? -0.866 4.527 7.147 1.00 98.62 73 LEU A CA 1
ATOM 592 C C . LEU A 1 73 ? -0.403 5.742 6.335 1.00 98.62 73 LEU A C 1
ATOM 594 O O . LEU A 1 73 ? -0.605 5.768 5.120 1.00 98.62 73 LEU A O 1
ATOM 598 N N . LEU A 1 74 ? 0.252 6.717 6.976 1.00 98.44 74 LEU A N 1
ATOM 599 C CA . LEU A 1 74 ? 0.863 7.857 6.288 1.00 98.44 74 LEU A CA 1
ATOM 600 C C . LEU A 1 74 ? 1.962 7.404 5.327 1.00 98.44 74 LEU A C 1
ATOM 602 O O . LEU A 1 74 ? 1.956 7.807 4.165 1.00 98.44 74 LEU A O 1
ATOM 606 N N . GLU A 1 75 ? 2.866 6.531 5.777 1.00 98.62 75 GLU A N 1
ATOM 607 C CA . GLU A 1 75 ? 3.940 5.998 4.937 1.00 98.62 75 GLU A CA 1
ATOM 608 C C . GLU A 1 75 ? 3.373 5.198 3.753 1.00 98.62 75 GLU A C 1
ATOM 610 O O . GLU A 1 75 ? 3.847 5.338 2.620 1.00 98.62 75 GLU A O 1
ATOM 615 N N . LEU A 1 76 ? 2.336 4.386 3.992 1.00 98.69 76 LEU A N 1
ATOM 616 C CA . LEU A 1 76 ? 1.634 3.643 2.945 1.00 98.69 76 LEU A CA 1
ATOM 617 C C . LEU A 1 76 ? 1.032 4.587 1.897 1.00 98.69 76 LEU A C 1
ATOM 619 O O . LEU A 1 76 ? 1.283 4.408 0.701 1.00 98.69 76 LEU A O 1
ATOM 623 N N . ALA A 1 77 ? 0.272 5.592 2.340 1.00 98.25 77 ALA A N 1
ATOM 624 C CA . ALA A 1 77 ? -0.362 6.575 1.468 1.00 98.25 77 ALA A CA 1
ATOM 625 C C . ALA A 1 77 ? 0.681 7.364 0.669 1.00 98.25 77 ALA A C 1
ATOM 627 O O . ALA A 1 77 ? 0.604 7.417 -0.557 1.00 98.25 77 ALA A O 1
ATOM 628 N N . GLU A 1 78 ? 1.704 7.907 1.332 1.00 97.75 78 GLU A N 1
ATOM 629 C CA . GLU A 1 78 ? 2.754 8.691 0.680 1.00 97.75 78 GLU A CA 1
ATOM 630 C C . GLU A 1 78 ? 3.482 7.867 -0.387 1.00 97.75 78 GLU A C 1
ATOM 632 O O . GLU A 1 78 ? 3.607 8.301 -1.536 1.00 97.75 78 GLU A O 1
ATOM 637 N N . LYS A 1 79 ? 3.938 6.655 -0.047 1.00 97.88 79 LYS A N 1
ATOM 638 C CA . LYS A 1 79 ? 4.661 5.804 -1.001 1.00 97.88 79 LYS A CA 1
ATOM 639 C C . LYS A 1 79 ? 3.766 5.336 -2.141 1.00 97.88 79 LYS A C 1
ATOM 641 O O . LYS A 1 79 ? 4.196 5.393 -3.293 1.00 97.88 79 LYS A O 1
ATOM 646 N N . GLY A 1 80 ? 2.548 4.886 -1.843 1.00 97.81 80 GLY A N 1
ATOM 647 C CA . GLY A 1 80 ? 1.604 4.397 -2.847 1.00 97.81 80 GLY A CA 1
ATOM 648 C C . GLY A 1 80 ? 1.208 5.490 -3.839 1.00 97.81 80 GLY A C 1
ATOM 649 O O . GLY A 1 80 ? 1.274 5.283 -5.055 1.00 97.81 80 GLY A O 1
ATOM 650 N N . LEU A 1 81 ? 0.880 6.684 -3.338 1.00 97.50 81 LEU A N 1
ATOM 651 C CA . LEU A 1 81 ? 0.523 7.834 -4.171 1.00 97.50 81 LEU A CA 1
ATOM 652 C C . LEU A 1 81 ? 1.729 8.359 -4.956 1.00 97.50 81 LEU A C 1
ATOM 654 O O . LEU A 1 81 ? 1.615 8.663 -6.146 1.00 97.50 81 LEU A O 1
ATOM 658 N N . ARG A 1 82 ? 2.920 8.392 -4.347 1.00 97.31 82 ARG A N 1
ATOM 659 C CA . ARG A 1 82 ? 4.153 8.763 -5.054 1.00 97.31 82 ARG A CA 1
ATOM 660 C C . ARG A 1 82 ? 4.489 7.784 -6.178 1.00 97.31 82 ARG A C 1
ATOM 662 O O . ARG A 1 82 ? 4.956 8.195 -7.237 1.00 97.31 82 ARG A O 1
ATOM 669 N N . MET A 1 83 ? 4.253 6.495 -5.963 1.00 97.19 83 MET A N 1
ATOM 670 C CA . MET A 1 83 ? 4.515 5.456 -6.954 1.00 97.19 83 MET A CA 1
ATOM 671 C C . MET A 1 83 ? 3.517 5.492 -8.120 1.00 97.19 83 MET A C 1
ATOM 673 O O . MET A 1 83 ? 3.936 5.332 -9.266 1.00 97.19 83 MET A O 1
ATOM 677 N N . GLY A 1 84 ? 2.228 5.707 -7.839 1.00 96.44 84 GLY A N 1
ATOM 678 C CA . GLY A 1 84 ? 1.151 5.657 -8.836 1.00 96.44 84 GLY A CA 1
ATOM 679 C C . GLY A 1 84 ? 0.851 6.977 -9.551 1.00 96.44 84 GLY A C 1
ATOM 680 O O . GLY A 1 84 ? 0.457 6.954 -10.714 1.00 96.44 84 GLY A O 1
ATOM 681 N N . HIS A 1 85 ? 1.054 8.121 -8.888 1.00 94.75 85 HIS A N 1
ATOM 682 C CA . HIS A 1 85 ? 0.508 9.412 -9.340 1.00 94.75 85 HIS A CA 1
ATOM 683 C C . HIS A 1 85 ? 1.533 10.552 -9.420 1.00 94.75 85 HIS A C 1
ATOM 685 O O . HIS A 1 85 ? 1.179 11.660 -9.818 1.00 94.75 85 HIS A O 1
ATOM 691 N N . SER A 1 86 ? 2.807 10.325 -9.077 1.00 89.75 86 SER A N 1
ATOM 692 C CA . SER A 1 86 ? 3.841 11.358 -9.236 1.00 89.75 86 SER A CA 1
ATOM 693 C C . SER A 1 86 ? 4.596 11.247 -10.563 1.00 89.75 86 SER A C 1
ATOM 695 O O . SER A 1 86 ? 5.024 10.171 -10.981 1.00 89.75 86 SER A O 1
ATOM 697 N N . PHE A 1 87 ? 4.854 12.395 -11.191 1.00 81.56 87 PHE A N 1
ATOM 698 C CA . PHE A 1 87 ? 5.706 12.512 -12.377 1.00 81.56 87 PHE A CA 1
ATOM 699 C C . PHE A 1 87 ? 7.184 12.608 -11.970 1.00 81.56 87 PHE A C 1
ATOM 701 O O . PHE A 1 87 ? 7.786 13.677 -12.019 1.00 81.56 87 PHE A O 1
ATOM 708 N N . THR A 1 88 ? 7.762 11.498 -11.504 1.00 87.19 88 THR A N 1
ATOM 709 C CA . THR A 1 88 ? 9.185 11.421 -11.117 1.00 87.19 88 THR A CA 1
ATOM 710 C C . THR A 1 88 ? 9.999 10.582 -12.103 1.00 87.19 88 THR A C 1
ATOM 712 O O . THR A 1 88 ? 9.443 9.770 -12.845 1.00 87.19 88 THR A O 1
ATOM 715 N N . ASP A 1 89 ? 11.328 10.696 -12.044 1.00 90.00 89 ASP A N 1
ATOM 716 C CA . ASP A 1 89 ? 12.276 9.791 -12.723 1.00 90.00 89 ASP A CA 1
ATOM 717 C C . ASP A 1 89 ? 12.702 8.603 -11.839 1.00 90.00 89 ASP A C 1
ATOM 719 O O . ASP A 1 89 ? 13.629 7.863 -12.161 1.00 90.00 89 ASP A O 1
ATOM 723 N N . THR A 1 90 ? 12.033 8.400 -10.699 1.00 94.69 90 THR A N 1
ATOM 724 C CA . THR A 1 90 ? 12.360 7.315 -9.768 1.00 94.69 90 THR A CA 1
ATOM 725 C C . THR A 1 90 ? 12.142 5.954 -10.426 1.00 94.69 90 THR A C 1
ATOM 727 O O . THR A 1 90 ? 11.041 5.659 -10.906 1.00 94.69 90 THR A O 1
ATOM 730 N N . LEU A 1 91 ? 13.183 5.120 -10.417 1.00 95.44 91 LEU A N 1
ATOM 731 C CA . LEU A 1 91 ? 13.078 3.706 -10.754 1.00 95.44 91 LEU A CA 1
ATOM 732 C C . LEU A 1 91 ? 12.522 2.948 -9.551 1.00 95.44 91 LEU A C 1
ATOM 734 O O . LEU A 1 91 ? 13.003 3.117 -8.433 1.00 95.44 91 LEU A O 1
ATOM 738 N N . TRP A 1 92 ? 11.509 2.125 -9.798 1.00 95.44 92 TRP A N 1
ATOM 739 C CA . TRP A 1 92 ? 10.862 1.306 -8.781 1.00 95.44 92 TRP A CA 1
ATOM 740 C C . TRP A 1 92 ? 11.241 -0.157 -8.967 1.00 95.44 92 TRP A C 1
ATOM 742 O O . TRP A 1 92 ? 11.432 -0.641 -10.087 1.00 95.44 92 TRP A O 1
ATOM 752 N N . THR A 1 93 ? 11.312 -0.873 -7.855 1.00 95.94 93 THR A N 1
ATOM 753 C CA . THR A 1 93 ? 11.692 -2.280 -7.793 1.00 95.94 93 THR A CA 1
ATOM 754 C C . THR A 1 93 ? 10.588 -3.115 -7.153 1.00 95.94 93 THR A C 1
ATOM 756 O O . THR A 1 93 ? 9.678 -2.605 -6.499 1.00 95.94 93 THR A O 1
ATOM 759 N N . THR A 1 94 ? 10.688 -4.437 -7.278 1.00 95.81 94 THR A N 1
ATOM 760 C CA . THR A 1 94 ? 9.796 -5.358 -6.556 1.00 95.81 94 THR A CA 1
ATOM 761 C C . THR A 1 94 ? 9.918 -5.221 -5.037 1.00 95.81 94 THR A C 1
ATOM 763 O O . THR A 1 94 ? 8.957 -5.501 -4.327 1.00 95.81 94 THR A O 1
ATOM 766 N N . LYS A 1 95 ? 11.055 -4.736 -4.516 1.00 96.06 95 LYS A N 1
ATOM 767 C CA . LYS A 1 95 ? 11.213 -4.447 -3.084 1.00 96.06 95 LYS A CA 1
ATOM 768 C C . LYS A 1 95 ? 10.318 -3.293 -2.636 1.00 96.06 95 LYS A C 1
ATOM 770 O O . LYS A 1 95 ? 9.749 -3.368 -1.554 1.00 96.06 95 LYS A O 1
ATOM 775 N N . ASP A 1 96 ? 10.148 -2.272 -3.472 1.00 97.00 96 ASP A N 1
ATOM 776 C CA . ASP A 1 96 ? 9.280 -1.132 -3.157 1.00 97.00 96 ASP A CA 1
ATOM 777 C C . ASP A 1 96 ? 7.806 -1.558 -3.084 1.00 97.00 96 ASP A C 1
ATOM 779 O O . ASP A 1 96 ? 7.087 -1.169 -2.167 1.00 97.00 96 ASP A O 1
ATOM 783 N N . LEU A 1 97 ? 7.368 -2.432 -3.995 1.00 96.12 97 LEU A N 1
ATOM 784 C CA . LEU A 1 97 ? 6.041 -3.061 -3.943 1.00 96.12 97 LEU A CA 1
ATOM 785 C C . LEU A 1 97 ? 5.843 -3.932 -2.706 1.00 96.12 97 LEU A C 1
ATOM 787 O O . LEU A 1 97 ? 4.808 -3.855 -2.046 1.00 96.12 97 LEU A O 1
ATOM 791 N N . LEU A 1 98 ? 6.835 -4.764 -2.385 1.00 96.88 98 LEU A N 1
ATOM 792 C CA . LEU A 1 98 ? 6.794 -5.598 -1.189 1.00 96.88 98 LEU A CA 1
ATOM 793 C C . LEU A 1 98 ? 6.707 -4.747 0.080 1.00 96.88 98 LEU A C 1
ATOM 795 O O . LEU A 1 98 ? 6.001 -5.141 1.005 1.00 96.88 98 LEU A O 1
ATOM 799 N N . LYS A 1 99 ? 7.333 -3.564 0.098 1.00 98.25 99 LYS A N 1
ATOM 800 C CA . LYS A 1 99 ? 7.193 -2.616 1.206 1.00 98.25 99 LYS A CA 1
ATOM 801 C C . LYS A 1 99 ? 5.763 -2.086 1.341 1.00 98.25 99 LYS A C 1
ATOM 803 O O . LYS A 1 99 ? 5.269 -2.001 2.460 1.00 98.25 99 LYS A O 1
ATOM 808 N N . LEU A 1 100 ? 5.063 -1.790 0.242 1.00 98.31 100 LEU A N 1
ATOM 809 C CA . LEU A 1 100 ? 3.642 -1.407 0.306 1.00 98.31 100 LEU A CA 1
ATOM 810 C C . LEU A 1 100 ? 2.779 -2.530 0.900 1.00 98.31 100 LEU A C 1
ATOM 812 O O . LEU A 1 100 ? 1.902 -2.268 1.723 1.00 98.31 100 LEU A O 1
ATOM 816 N N . ARG A 1 101 ? 3.058 -3.787 0.533 1.00 97.94 101 ARG A N 1
ATOM 817 C CA . ARG A 1 101 ? 2.377 -4.959 1.107 1.00 97.94 101 ARG A CA 1
ATOM 818 C C . ARG A 1 101 ? 2.657 -5.112 2.600 1.00 97.94 101 ARG A C 1
ATOM 820 O O . ARG A 1 101 ? 1.728 -5.303 3.375 1.00 97.94 101 ARG A O 1
ATOM 827 N N . GLU A 1 102 ? 3.917 -4.979 3.003 1.00 97.75 102 GLU A N 1
ATOM 828 C CA . GLU A 1 102 ? 4.330 -5.025 4.409 1.00 97.75 102 GLU A CA 1
ATOM 829 C C . GLU A 1 102 ? 3.625 -3.947 5.243 1.00 97.75 102 GLU A C 1
ATOM 831 O O . GLU A 1 102 ? 3.062 -4.261 6.288 1.00 97.75 102 GLU A O 1
ATOM 836 N N . LEU A 1 103 ? 3.599 -2.697 4.766 1.00 98.69 103 LEU A N 1
ATOM 837 C CA . LEU A 1 103 ? 2.899 -1.595 5.435 1.00 98.69 103 LEU A CA 1
ATOM 838 C C . LEU A 1 103 ? 1.393 -1.861 5.543 1.00 98.69 103 LEU A C 1
ATOM 840 O O . LEU A 1 103 ? 0.795 -1.594 6.580 1.00 98.69 103 LEU A O 1
ATOM 844 N N . THR A 1 104 ? 0.793 -2.442 4.501 1.00 98.38 104 THR A N 1
ATOM 845 C CA . THR A 1 104 ? -0.631 -2.809 4.497 1.00 98.38 104 THR A CA 1
ATOM 846 C C . THR A 1 104 ? -0.947 -3.849 5.571 1.00 98.38 104 THR A C 1
ATOM 848 O O . THR A 1 104 ? -1.895 -3.680 6.335 1.00 98.38 104 THR A O 1
ATOM 851 N N . TYR A 1 105 ? -0.137 -4.907 5.675 1.00 96.88 105 TYR A N 1
ATOM 852 C CA . TYR A 1 105 ? -0.318 -5.938 6.702 1.00 96.88 105 TYR A CA 1
ATOM 853 C C . TYR A 1 105 ? -0.031 -5.400 8.101 1.00 96.88 105 TYR A C 1
ATOM 855 O O . TYR A 1 105 ? -0.803 -5.658 9.022 1.00 96.88 105 TYR A O 1
ATOM 863 N N . LYS A 1 106 ? 1.026 -4.591 8.255 1.00 97.56 106 LYS A N 1
ATOM 864 C CA . LYS A 1 106 ? 1.339 -3.906 9.513 1.00 97.56 106 LYS A CA 1
ATOM 865 C C . LYS A 1 106 ? 0.159 -3.060 9.993 1.00 97.56 106 LYS A C 1
ATOM 867 O O . LYS A 1 106 ? -0.227 -3.181 11.150 1.00 97.56 106 LYS A O 1
ATOM 872 N N . ALA A 1 107 ? -0.449 -2.271 9.107 1.00 98.31 107 ALA A N 1
ATOM 873 C CA . ALA A 1 107 ? -1.632 -1.485 9.442 1.00 98.31 107 ALA A CA 1
ATOM 874 C C . ALA A 1 107 ? -2.805 -2.368 9.899 1.00 98.31 107 ALA A C 1
ATOM 876 O O . ALA A 1 107 ? -3.439 -2.050 10.899 1.00 98.31 107 ALA A O 1
ATOM 877 N N . GLY A 1 108 ? -3.061 -3.492 9.219 1.00 97.25 108 GLY A N 1
ATOM 878 C CA . GLY A 1 108 ? -4.095 -4.452 9.623 1.00 97.25 108 GLY A CA 1
ATOM 879 C C . GLY A 1 108 ? -3.887 -4.997 11.040 1.00 97.25 108 GLY A C 1
ATOM 880 O O . GLY A 1 108 ? -4.805 -4.950 11.853 1.00 97.25 108 GLY A O 1
ATOM 881 N N . MET A 1 109 ? -2.664 -5.423 11.367 1.00 96.69 109 MET A N 1
ATOM 882 C CA . MET A 1 109 ? -2.336 -5.924 12.710 1.00 96.69 109 MET A CA 1
ATOM 883 C C . MET A 1 109 ? -2.481 -4.842 13.788 1.00 96.69 109 MET A C 1
ATOM 885 O O . MET A 1 109 ? -3.053 -5.096 14.841 1.00 96.69 109 MET A O 1
ATOM 889 N N . LEU A 1 110 ? -2.030 -3.615 13.515 1.00 96.69 110 LEU A N 1
ATOM 890 C CA . LEU A 1 110 ? -2.167 -2.492 14.452 1.00 96.69 110 LEU A CA 1
ATOM 891 C C . LEU A 1 110 ? -3.633 -2.095 14.690 1.00 96.69 110 LEU A C 1
ATOM 893 O O . LEU A 1 110 ? -3.984 -1.624 15.775 1.00 96.69 110 LEU A O 1
ATOM 897 N N . ILE A 1 111 ? -4.498 -2.281 13.687 1.00 96.94 111 ILE A N 1
ATOM 898 C CA . ILE A 1 111 ? -5.947 -2.107 13.837 1.00 96.94 111 ILE A CA 1
ATOM 899 C C . ILE A 1 111 ? -6.508 -3.174 14.785 1.00 96.94 111 ILE A C 1
ATO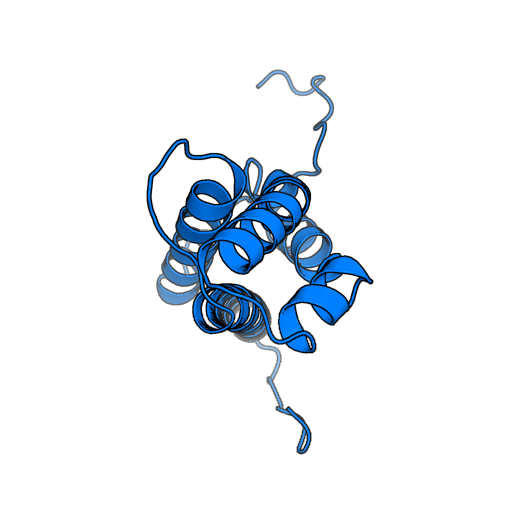M 901 O O . ILE A 1 111 ? -7.228 -2.817 15.718 1.00 96.94 111 ILE A O 1
ATOM 905 N N . ASP A 1 112 ? -6.150 -4.448 14.602 1.00 96.75 112 ASP A N 1
ATOM 906 C CA . ASP A 1 112 ? -6.570 -5.540 15.493 1.00 96.75 112 ASP A CA 1
ATOM 907 C C . ASP A 1 112 ? -6.098 -5.315 16.938 1.00 96.75 112 ASP A C 1
ATOM 909 O O . ASP A 1 112 ? -6.894 -5.411 17.877 1.00 96.75 112 ASP A O 1
ATOM 913 N N . GLU A 1 113 ? -4.840 -4.914 17.129 1.00 93.56 113 GLU A N 1
ATOM 914 C CA . GLU A 1 113 ? -4.294 -4.560 18.443 1.00 93.56 113 GLU A CA 1
ATOM 915 C C . GLU A 1 113 ? -5.073 -3.409 19.096 1.00 93.56 113 GLU A C 1
ATOM 917 O O . GLU A 1 113 ? -5.425 -3.476 20.279 1.00 93.56 113 GLU A O 1
ATOM 922 N N . GLY A 1 114 ? -5.421 -2.374 18.320 1.00 93.62 114 GLY A N 1
ATOM 923 C CA . GLY A 1 114 ? -6.266 -1.266 18.775 1.00 93.62 114 GLY A CA 1
ATOM 924 C C . GLY A 1 114 ? -7.673 -1.708 19.200 1.00 93.62 114 GLY A C 1
ATOM 925 O O . GLY A 1 114 ? -8.262 -1.126 20.115 1.00 93.62 114 GLY A O 1
ATOM 926 N N . LEU A 1 115 ? -8.188 -2.778 18.590 1.00 95.38 115 LEU A N 1
ATOM 927 C CA . LEU A 1 115 ? -9.444 -3.440 18.955 1.00 95.38 115 LEU A CA 1
ATOM 928 C C . LEU A 1 115 ? -9.283 -4.470 20.086 1.00 95.38 115 LEU A C 1
ATOM 930 O O . LEU A 1 115 ? -10.276 -5.063 20.512 1.00 95.38 115 LEU A O 1
ATOM 934 N N . ARG A 1 116 ? -8.064 -4.643 20.618 1.00 95.19 116 ARG A N 1
ATOM 935 C CA . ARG A 1 116 ? -7.699 -5.645 21.636 1.00 95.19 116 ARG A CA 1
ATOM 936 C C . ARG A 1 116 ? -7.937 -7.081 21.171 1.00 95.19 116 ARG A C 1
ATOM 938 O O . ARG A 1 116 ? -8.291 -7.947 21.973 1.00 95.19 116 ARG A O 1
ATOM 945 N N . ILE A 1 117 ? -7.759 -7.318 19.878 1.00 96.06 117 ILE A N 1
ATOM 946 C CA . ILE A 1 117 ? -7.784 -8.641 19.269 1.00 96.06 117 ILE A CA 1
ATOM 947 C C . ILE A 1 117 ? -6.343 -9.151 19.240 1.00 96.06 117 ILE A C 1
ATOM 949 O O . ILE A 1 117 ? -5.432 -8.449 18.810 1.00 96.06 117 ILE A O 1
ATOM 953 N N . GLU A 1 118 ? -6.124 -10.363 19.745 1.00 91.88 118 GLU A N 1
ATOM 954 C CA . GLU A 1 118 ? -4.80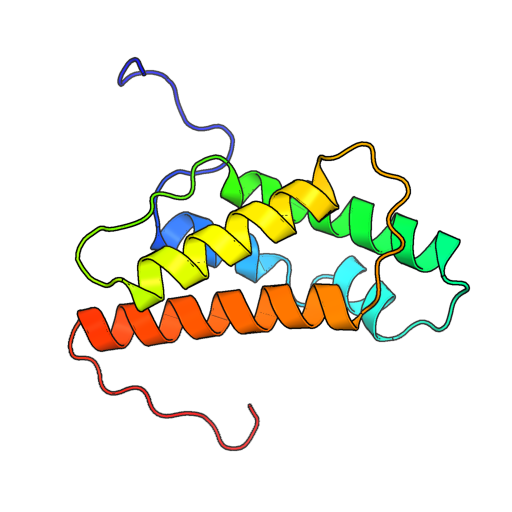7 -10.992 19.699 1.00 91.88 118 GLU A CA 1
ATOM 955 C C . GLU A 1 118 ? -4.468 -11.375 18.256 1.00 91.88 118 GLU A C 1
ATOM 957 O O . GLU A 1 118 ? -5.168 -12.171 17.627 1.00 91.88 118 GLU A O 1
ATOM 962 N N . VAL A 1 119 ? -3.375 -10.814 17.742 1.00 88.06 119 VAL A N 1
ATOM 963 C CA . VAL A 1 119 ? -2.848 -11.147 16.421 1.00 88.06 119 VAL A CA 1
ATOM 964 C C . VAL A 1 119 ? -1.949 -12.373 16.544 1.00 88.06 119 VAL A C 1
ATOM 966 O O . VAL A 1 119 ? -0.929 -12.349 17.231 1.00 88.06 119 VAL A O 1
ATOM 969 N N . SER A 1 120 ? -2.297 -13.438 15.826 1.00 87.00 120 SER A N 1
ATOM 970 C CA . SER A 1 120 ? -1.455 -14.623 15.674 1.00 87.00 120 SER A CA 1
ATOM 971 C C . SER A 1 120 ? -1.055 -14.770 14.211 1.00 87.00 120 SER A C 1
ATOM 973 O O . SER A 1 120 ? -1.915 -14.877 13.337 1.00 87.00 120 SER A O 1
ATOM 975 N N . ARG A 1 121 ? 0.253 -14.747 13.941 1.00 83.50 121 ARG A N 1
ATOM 976 C CA . ARG A 1 121 ? 0.786 -14.916 12.586 1.00 83.50 121 ARG A CA 1
ATOM 977 C C . ARG A 1 121 ? 0.768 -16.378 12.168 1.00 83.50 121 ARG A C 1
ATOM 979 O O . ARG A 1 121 ? 1.040 -17.269 12.973 1.00 83.50 121 ARG A O 1
ATOM 986 N N . GLY A 1 122 ? 0.476 -16.613 10.893 1.00 83.25 122 GLY A N 1
ATOM 987 C CA . GLY A 1 122 ? 0.529 -17.950 10.313 1.00 83.25 122 GLY A CA 1
ATOM 988 C C . GLY A 1 122 ? 1.969 -18.412 10.082 1.00 83.25 122 GLY A C 1
ATOM 989 O O . GLY A 1 122 ? 2.857 -17.609 9.825 1.00 83.25 122 GLY A O 1
ATOM 990 N N . GLU A 1 123 ? 2.200 -19.726 10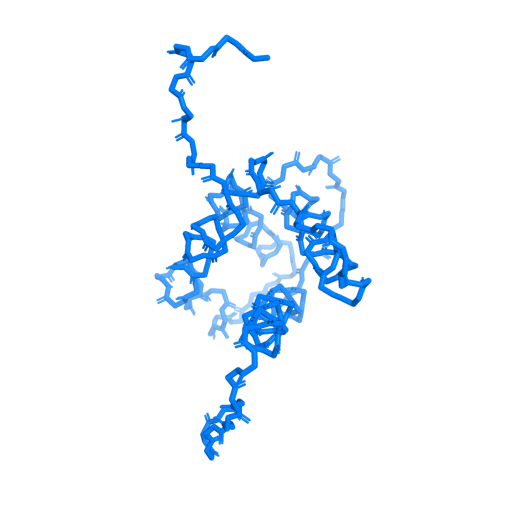.099 1.00 81.50 123 GLU A N 1
ATOM 991 C CA . GLU A 1 123 ? 3.525 -20.315 9.817 1.00 81.50 123 GLU A CA 1
ATOM 992 C C . GLU A 1 123 ? 4.019 -20.076 8.379 1.00 81.50 123 GLU A C 1
ATOM 994 O O . GLU A 1 123 ? 5.203 -20.230 8.091 1.00 81.50 123 GLU A O 1
ATOM 999 N N . TRP A 1 124 ? 3.105 -19.728 7.472 1.00 75.69 124 TRP A N 1
ATOM 1000 C CA . TRP A 1 124 ? 3.351 -19.576 6.035 1.00 75.69 124 TRP A CA 1
ATOM 1001 C C . TRP A 1 124 ? 3.353 -18.112 5.577 1.00 75.69 124 TRP A C 1
ATOM 1003 O O . TRP A 1 124 ? 3.274 -17.854 4.374 1.00 75.69 124 TRP A O 1
ATOM 1013 N N . GLU A 1 125 ? 3.382 -17.178 6.529 1.00 64.38 125 GLU A N 1
ATOM 1014 C CA . GLU A 1 125 ? 3.449 -15.732 6.287 1.00 64.38 125 GLU A CA 1
ATOM 1015 C C . GLU A 1 125 ? 4.877 -15.247 5.984 1.00 64.38 125 GLU A C 1
ATOM 1017 O O . GLU A 1 125 ? 5.836 -15.741 6.623 1.00 64.38 125 GLU A O 1
#

Sequence (125 aa):
MNPEEKSEFGKGCVYCLLLFASHFGNDQWNEIMTRKSNEQYLTRKIRAWANGASDHLFELEIPKGNEELEETLLELAEKGLRMGHSFTDTLWTTKDLLKLRELTYKAGMLIDEGLRIEVSRGEWE

Organism: NCBI:txid1070528

Secondary structure (DSSP, 8-state):
--TT---SS--SHHHHHHHHHTTTTSHHHHHHHH----HHHHHHHHHHHHHHHGGGGTT----SS-HHHHHHHHHHHHHHHHHHH--------HHHHHHHHHHHHHHHHHHHHHTTPPP---TT-

Foldseek 3Di:
DPPPDDDPQDAEAVVLLVQLLVLCPPPLNVCLVPDDDDQVVSLVSQLCSLQVNLSSLVRHDQDDDQVVLNVLSVVLNVLSCCSHPDPDPDGDHVVSVVSNVVSSVVNVVVVCVVVVHDDDDDPVD

pLDDT: mean 92.55, std 9.46, range [46.88, 98.75]